Protein AF-A0A2N3XZ43-F1 (afdb_monomer_lite)

Organism: Saccharopolyspora spinosa (NCBI:txid60894)

Sequence (70 aa):
MDAHTWTPERAALTDIADILLTIRASLDAQRTGKSQKPDSMPRPTLARDRLDAADRHHRHQERVRLMLGR

Structure (mmCIF, N/CA/C/O backbone):
data_AF-A0A2N3XZ43-F1
#
_entry.id   AF-A0A2N3XZ43-F1
#
loop_
_atom_site.group_PDB
_atom_site.id
_atom_site.type_symbol
_atom_site.label_atom_id
_atom_site.label_alt_id
_atom_site.label_comp_id
_atom_site.label_asym_id
_atom_site.label_entity_id
_atom_site.label_seq_id
_atom_site.pdbx_PDB_ins_code
_atom_site.Cartn_x
_atom_site.Cartn_y
_atom_site.Cartn_z
_atom_site.occupancy
_atom_site.B_iso_or_equiv
_atom_site.auth_seq_id
_atom_site.auth_comp_id
_atom_site.auth_asym_id
_atom_si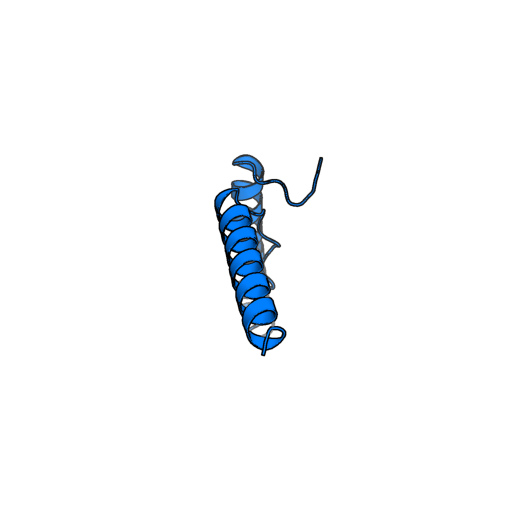te.auth_atom_id
_atom_site.pdbx_PDB_model_num
ATOM 1 N N . MET A 1 1 ? -3.344 6.744 -19.184 1.00 53.50 1 MET A N 1
ATOM 2 C CA . MET A 1 1 ? -2.257 6.649 -18.187 1.00 53.50 1 MET A CA 1
ATOM 3 C C . MET A 1 1 ? -2.545 5.451 -17.300 1.00 53.50 1 MET A C 1
ATOM 5 O O . MET A 1 1 ? -3.645 5.385 -16.771 1.00 53.50 1 MET A O 1
ATOM 9 N N . ASP A 1 2 ? -1.615 4.500 -17.193 1.00 66.12 2 ASP A N 1
ATOM 10 C CA . ASP A 1 2 ? -1.794 3.284 -16.387 1.00 66.12 2 ASP A CA 1
ATOM 11 C C . ASP A 1 2 ? -1.949 3.596 -14.894 1.00 66.12 2 ASP A C 1
ATOM 13 O O . ASP A 1 2 ? -1.129 4.308 -14.309 1.00 66.12 2 ASP A O 1
ATOM 17 N N . ALA A 1 3 ? -2.965 3.009 -14.255 1.00 59.62 3 ALA A N 1
ATOM 18 C 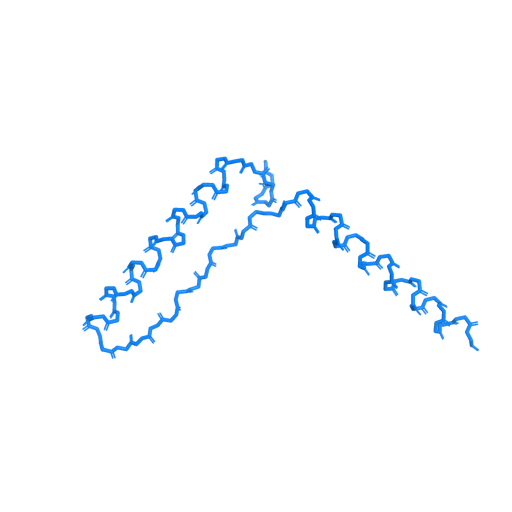CA . ALA A 1 3 ? -3.242 3.173 -12.823 1.00 59.62 3 ALA A CA 1
ATOM 19 C C . ALA A 1 3 ? -2.143 2.582 -11.912 1.00 59.62 3 ALA A C 1
ATOM 21 O O . ALA A 1 3 ? -2.164 2.774 -10.696 1.00 59.62 3 ALA A O 1
ATOM 22 N N . HIS A 1 4 ? -1.169 1.870 -12.479 1.00 66.19 4 HIS A N 1
ATOM 23 C CA . HIS A 1 4 ? -0.074 1.214 -11.755 1.00 66.19 4 HIS A CA 1
ATOM 24 C C . HIS A 1 4 ? 1.288 1.865 -12.019 1.00 66.19 4 HIS A C 1
ATOM 26 O O . HIS A 1 4 ? 2.326 1.377 -11.567 1.00 66.19 4 HIS A O 1
ATOM 32 N N . THR A 1 5 ? 1.304 2.978 -12.753 1.00 77.56 5 THR A N 1
ATOM 33 C CA . THR A 1 5 ? 2.522 3.755 -12.958 1.00 77.56 5 THR A CA 1
ATOM 34 C C . THR A 1 5 ? 2.861 4.532 -11.700 1.00 77.56 5 THR A C 1
ATOM 36 O O . THR A 1 5 ? 2.027 5.249 -11.143 1.00 77.56 5 THR A O 1
ATOM 39 N N . TRP A 1 6 ? 4.099 4.366 -11.248 1.00 82.06 6 TRP A N 1
ATOM 40 C CA . TRP A 1 6 ? 4.632 5.131 -10.139 1.00 82.06 6 TRP A CA 1
ATOM 41 C C . TRP A 1 6 ? 4.984 6.549 -10.576 1.00 82.06 6 TRP A C 1
ATOM 43 O O . TRP A 1 6 ? 5.704 6.745 -11.554 1.00 82.06 6 TRP A O 1
ATOM 53 N N . THR A 1 7 ? 4.479 7.520 -9.818 1.00 82.25 7 THR A N 1
ATOM 54 C CA . THR A 1 7 ? 4.933 8.912 -9.830 1.00 82.25 7 THR A CA 1
ATOM 55 C C . THR A 1 7 ? 5.036 9.400 -8.380 1.00 82.25 7 THR A C 1
ATOM 57 O O . THR A 1 7 ? 4.326 8.861 -7.518 1.00 82.25 7 THR A O 1
ATOM 60 N N . PRO A 1 8 ? 5.880 10.404 -8.082 1.00 82.12 8 PRO A N 1
ATOM 61 C CA . PRO A 1 8 ? 5.997 10.962 -6.735 1.00 82.12 8 PRO A CA 1
ATOM 62 C C . PRO A 1 8 ? 4.659 11.466 -6.176 1.00 82.12 8 PRO A C 1
ATOM 64 O O . PRO A 1 8 ? 4.329 11.201 -5.023 1.00 82.12 8 PRO A O 1
ATOM 67 N N . GLU A 1 9 ? 3.845 12.122 -7.006 1.00 85.62 9 GLU A N 1
ATOM 68 C CA . GLU A 1 9 ? 2.533 12.645 -6.617 1.00 85.62 9 GLU A CA 1
ATOM 69 C C . GLU A 1 9 ? 1.569 11.508 -6.275 1.00 85.62 9 GLU A C 1
ATOM 71 O O . GLU A 1 9 ? 0.865 11.566 -5.270 1.00 85.62 9 GLU A O 1
ATOM 76 N N . ARG A 1 10 ? 1.558 10.433 -7.075 1.00 83.06 10 ARG A N 1
ATOM 77 C CA . ARG A 1 10 ? 0.724 9.256 -6.796 1.00 83.06 10 ARG A CA 1
ATOM 78 C C . ARG A 1 10 ? 1.156 8.546 -5.521 1.00 83.06 10 ARG A C 1
ATOM 80 O O . ARG A 1 10 ? 0.289 8.084 -4.782 1.00 83.06 10 ARG A O 1
ATOM 87 N N . ALA A 1 11 ? 2.458 8.454 -5.257 1.00 84.19 11 ALA A N 1
ATOM 88 C CA . ALA A 1 11 ? 2.966 7.881 -4.015 1.00 84.19 11 ALA A CA 1
ATOM 89 C C . ALA A 1 11 ? 2.484 8.696 -2.805 1.00 84.19 11 ALA A C 1
ATOM 91 O O . ALA A 1 11 ? 1.847 8.134 -1.919 1.00 84.19 11 ALA A O 1
ATOM 92 N N . ALA A 1 12 ? 2.655 10.021 -2.845 1.00 85.00 12 ALA A N 1
ATOM 93 C CA . ALA A 1 12 ? 2.188 10.915 -1.788 1.00 85.00 12 ALA A CA 1
ATOM 94 C C . ALA A 1 12 ? 0.668 10.815 -1.563 1.00 85.00 12 ALA A C 1
ATOM 96 O O . ALA A 1 12 ? 0.216 10.711 -0.427 1.00 85.00 12 ALA A O 1
ATOM 97 N N . LEU A 1 13 ? -0.131 1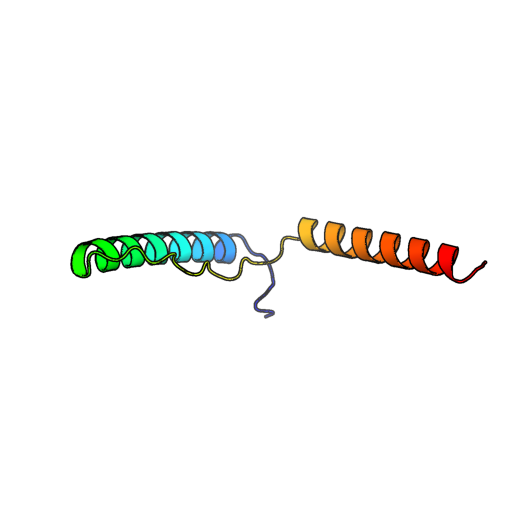0.785 -2.635 1.00 88.25 13 LEU A N 1
ATOM 98 C CA . LEU A 1 13 ? -1.586 10.622 -2.533 1.00 88.25 13 LEU A CA 1
ATOM 99 C C . LEU A 1 13 ? -1.991 9.255 -1.964 1.00 88.25 13 LEU A C 1
ATOM 101 O O . LEU A 1 13 ? -2.965 9.173 -1.219 1.00 88.25 13 LEU A O 1
ATOM 105 N N . THR A 1 14 ? -1.248 8.195 -2.290 1.00 87.94 14 THR A N 1
ATOM 106 C CA . THR A 1 14 ? -1.485 6.851 -1.738 1.00 87.94 14 THR A CA 1
ATOM 107 C C . THR A 1 14 ? -1.194 6.828 -0.238 1.00 87.94 14 THR A C 1
ATOM 109 O O . THR A 1 14 ? -2.007 6.321 0.529 1.00 87.94 14 THR A O 1
ATOM 112 N N . ASP A 1 15 ? -0.088 7.439 0.194 1.00 86.31 15 ASP A N 1
ATOM 113 C CA . ASP A 1 15 ? 0.268 7.528 1.613 1.00 86.31 15 ASP A CA 1
ATOM 114 C C . ASP A 1 15 ? -0.746 8.377 2.400 1.00 86.31 15 ASP A C 1
ATOM 116 O O . ASP A 1 15 ? -1.173 7.984 3.486 1.00 86.31 15 ASP A O 1
ATOM 120 N N . ILE A 1 16 ? -1.207 9.503 1.839 1.00 89.69 16 ILE A N 1
ATOM 121 C CA . ILE A 1 16 ? -2.280 10.315 2.438 1.00 89.69 16 ILE A CA 1
ATOM 122 C C . ILE A 1 16 ? -3.565 9.489 2.584 1.00 89.69 16 ILE A C 1
ATOM 124 O O . ILE A 1 16 ? -4.208 9.530 3.634 1.00 89.69 16 ILE A O 1
ATOM 128 N N . ALA A 1 17 ? -3.943 8.723 1.560 1.00 89.50 17 ALA A N 1
ATOM 129 C CA . ALA A 1 17 ? -5.133 7.882 1.611 1.00 89.50 17 ALA A CA 1
ATOM 130 C C . ALA A 1 17 ? -5.029 6.787 2.690 1.00 89.50 17 ALA A C 1
ATOM 132 O O . ALA A 1 17 ? -5.983 6.601 3.447 1.00 89.50 17 ALA A O 1
ATOM 133 N N . ASP A 1 18 ? -3.875 6.127 2.831 1.00 88.38 18 ASP A N 1
ATOM 134 C CA . ASP A 1 18 ? -3.627 5.139 3.894 1.00 88.38 18 ASP A CA 1
ATOM 135 C C . ASP A 1 18 ? -3.751 5.759 5.300 1.00 88.38 18 ASP A C 1
ATOM 137 O O . ASP A 1 18 ? -4.354 5.167 6.206 1.00 88.38 18 ASP A O 1
ATOM 141 N N . ILE A 1 19 ? -3.238 6.981 5.488 1.00 90.44 19 ILE A N 1
ATOM 142 C CA . ILE A 1 19 ? -3.377 7.727 6.749 1.00 90.44 19 ILE A CA 1
ATOM 143 C C . ILE A 1 19 ? -4.857 7.994 7.050 1.00 90.44 19 ILE A C 1
ATOM 145 O O . ILE A 1 19 ? -5.323 7.716 8.157 1.00 90.44 19 ILE A O 1
ATOM 149 N N . LEU A 1 20 ? -5.619 8.484 6.069 1.00 92.88 20 LEU A N 1
ATOM 150 C CA . LEU A 1 20 ? -7.046 8.774 6.241 1.00 92.88 20 LEU A CA 1
ATOM 151 C C . LEU A 1 20 ? -7.866 7.511 6.534 1.00 92.88 20 LEU A C 1
ATOM 153 O O . LEU A 1 20 ? -8.753 7.543 7.390 1.00 92.88 20 LEU A O 1
ATOM 157 N N . LEU A 1 21 ? -7.554 6.388 5.882 1.00 91.50 21 LEU A N 1
ATOM 158 C CA . LEU A 1 21 ? -8.195 5.098 6.152 1.00 91.50 21 LEU A CA 1
ATOM 159 C C . LEU A 1 21 ? -7.908 4.608 7.572 1.00 91.50 21 LEU A C 1
ATOM 161 O O . LEU A 1 21 ? -8.810 4.109 8.245 1.00 91.50 21 LEU A O 1
ATOM 165 N N . THR A 1 22 ? -6.684 4.811 8.055 1.00 89.62 22 THR A N 1
ATOM 166 C CA . THR A 1 22 ? -6.297 4.469 9.428 1.00 89.62 22 THR A CA 1
ATOM 167 C C . THR A 1 22 ? -7.040 5.323 10.451 1.00 89.62 22 THR A C 1
ATOM 169 O O . THR A 1 22 ? -7.576 4.793 11.427 1.00 89.62 22 THR A O 1
ATOM 172 N N . ILE A 1 23 ? -7.135 6.636 10.217 1.00 90.94 23 ILE A N 1
ATOM 173 C CA . ILE A 1 23 ? -7.898 7.549 11.079 1.00 90.94 23 ILE A CA 1
ATOM 174 C C . ILE A 1 23 ? -9.367 7.126 11.118 1.00 90.94 23 ILE A C 1
ATOM 176 O O . ILE A 1 23 ? -9.937 6.993 12.200 1.00 90.94 23 ILE A O 1
ATOM 180 N N . ARG A 1 24 ? -9.969 6.848 9.956 1.00 90.31 24 ARG A N 1
ATOM 181 C CA . ARG A 1 24 ? -11.355 6.379 9.868 1.00 90.31 24 ARG A CA 1
ATOM 182 C C . ARG A 1 24 ? -11.565 5.084 10.651 1.00 90.31 24 ARG A C 1
ATOM 184 O O . ARG A 1 24 ? -12.485 5.019 11.458 1.00 90.31 24 ARG A O 1
ATOM 191 N N . ALA A 1 25 ? -10.707 4.085 10.452 1.00 88.69 25 ALA A N 1
ATOM 192 C CA . ALA A 1 25 ? -10.810 2.811 11.159 1.00 88.69 25 ALA A CA 1
ATOM 193 C C . ALA A 1 25 ? -10.674 2.980 12.682 1.00 88.69 25 ALA A C 1
ATOM 195 O O . ALA A 1 25 ? -11.387 2.325 13.438 1.00 88.69 25 ALA A O 1
ATOM 196 N N . SER A 1 26 ? -9.811 3.893 13.138 1.00 88.44 26 SER A N 1
ATOM 197 C CA . SER A 1 26 ? -9.676 4.235 14.559 1.00 88.44 26 SER A CA 1
ATOM 198 C C . SER A 1 26 ? -10.952 4.871 15.120 1.00 88.44 26 SER A C 1
ATOM 200 O O . SER A 1 26 ? -11.433 4.460 16.176 1.00 88.44 26 SER A O 1
ATOM 202 N N . LEU A 1 27 ? -11.549 5.825 14.399 1.00 91.31 27 LEU A N 1
ATOM 203 C CA . LEU A 1 27 ? -12.809 6.461 14.795 1.00 91.31 27 LEU A CA 1
ATOM 204 C C . LEU A 1 27 ? -13.976 5.463 14.825 1.00 91.31 27 LEU A C 1
ATOM 206 O O . LEU A 1 27 ? -14.758 5.451 15.776 1.00 91.31 27 LEU A O 1
ATOM 210 N N . ASP A 1 28 ? -14.067 4.585 13.826 1.00 89.00 28 ASP A N 1
ATOM 211 C CA . ASP A 1 28 ? -15.087 3.535 13.773 1.00 89.00 28 ASP A CA 1
ATOM 212 C C . ASP A 1 28 ? -14.900 2.514 14.910 1.00 89.00 28 ASP A C 1
ATOM 214 O O . ASP A 1 28 ? -15.881 2.087 15.529 1.00 89.00 28 ASP A O 1
ATOM 218 N N . ALA A 1 29 ? -13.655 2.177 15.261 1.00 88.38 29 ALA A N 1
ATOM 219 C CA . ALA A 1 29 ? -13.353 1.314 16.399 1.00 88.38 29 ALA A CA 1
ATOM 220 C C . ALA A 1 29 ? -13.740 1.958 17.739 1.00 88.38 29 ALA A C 1
ATOM 222 O O . ALA A 1 29 ? -14.306 1.278 18.593 1.00 88.38 29 ALA A O 1
ATOM 223 N N . GLN A 1 30 ? -13.511 3.264 17.915 1.00 88.00 30 GLN A N 1
ATOM 224 C CA . GLN A 1 30 ? -13.967 4.003 19.101 1.00 88.00 30 GLN A CA 1
ATOM 225 C C . GLN A 1 30 ? -15.497 4.047 19.193 1.00 88.00 30 GLN A C 1
ATOM 227 O O . GLN A 1 30 ? -16.055 3.903 20.278 1.00 88.00 30 GLN A O 1
ATOM 232 N N . ARG A 1 31 ? -16.187 4.205 18.057 1.00 88.44 31 ARG A N 1
ATOM 233 C CA . ARG A 1 31 ? -17.654 4.259 18.005 1.00 88.44 31 ARG A CA 1
ATOM 234 C C . ARG A 1 31 ? -18.313 2.907 18.278 1.00 88.44 31 ARG A C 1
ATOM 236 O O . ARG A 1 31 ? -19.369 2.857 18.900 1.00 88.44 31 ARG A O 1
ATOM 243 N N . THR A 1 32 ? -17.745 1.825 17.753 1.00 87.00 32 THR A N 1
ATOM 244 C CA . THR A 1 32 ? -18.381 0.494 17.752 1.00 87.00 32 THR A CA 1
ATOM 245 C C . THR A 1 32 ? -17.795 -0.471 18.781 1.00 87.00 32 THR A C 1
ATOM 247 O O . THR A 1 32 ? -18.368 -1.536 19.010 1.00 87.00 32 THR A O 1
ATOM 250 N N . GLY A 1 33 ? -16.647 -0.136 19.377 1.00 83.69 33 GLY A N 1
ATOM 251 C CA . GLY A 1 33 ? -15.888 -1.012 20.271 1.00 83.69 33 GLY A CA 1
ATOM 252 C C . GLY A 1 33 ? -15.216 -2.198 19.567 1.00 83.69 33 GLY A C 1
ATOM 253 O O . GLY A 1 33 ? -14.649 -3.060 20.235 1.00 83.69 33 GLY A O 1
ATOM 254 N N . LYS A 1 34 ? -15.282 -2.279 18.231 1.00 80.69 34 LYS A N 1
ATOM 255 C CA . LYS A 1 34 ? -14.714 -3.378 17.440 1.00 80.69 34 LYS A CA 1
ATOM 256 C C . LYS A 1 34 ? -13.550 -2.867 16.603 1.00 80.69 34 LYS A C 1
ATOM 258 O O . LYS A 1 34 ? -13.713 -1.974 15.780 1.00 80.69 34 LYS A O 1
ATOM 263 N N . SER A 1 35 ? -12.373 -3.455 16.799 1.00 76.06 35 SER A N 1
ATOM 264 C CA . SER A 1 35 ? -11.210 -3.151 15.966 1.00 76.06 35 SER A CA 1
ATOM 265 C C . SER A 1 35 ? -11.406 -3.737 14.566 1.00 76.06 35 SER A C 1
ATOM 267 O O . SER A 1 35 ? -11.593 -4.946 14.418 1.00 76.06 35 SER A O 1
ATOM 269 N N . GLN A 1 36 ? -11.353 -2.883 13.546 1.00 73.44 36 GLN A N 1
ATOM 270 C CA . GLN A 1 36 ? -11.322 -3.281 12.143 1.00 73.44 36 GLN A CA 1
ATOM 271 C C . GLN A 1 36 ? -9.976 -2.862 11.555 1.00 73.44 36 GLN A C 1
ATOM 273 O O . GLN A 1 36 ? -9.566 -1.709 11.691 1.00 73.44 36 GLN A O 1
ATOM 278 N N . LYS A 1 37 ? -9.274 -3.797 10.907 1.00 77.62 37 LYS A N 1
ATOM 279 C CA . LYS A 1 37 ? -8.070 -3.451 10.148 1.00 77.62 37 LYS A CA 1
ATOM 280 C C . LYS A 1 37 ? -8.501 -2.756 8.851 1.00 77.62 37 LYS A C 1
ATOM 282 O O . LYS A 1 37 ? -9.306 -3.342 8.127 1.00 77.62 37 LYS A O 1
ATOM 287 N N . PRO A 1 38 ? -8.024 -1.533 8.566 1.00 79.25 38 PRO A N 1
ATOM 288 C CA . PRO A 1 38 ? -8.284 -0.890 7.286 1.00 79.25 38 PRO A CA 1
ATOM 289 C C . PRO A 1 38 ? -7.581 -1.667 6.167 1.00 79.25 38 PRO A C 1
ATOM 291 O O . PRO A 1 38 ? -6.418 -2.044 6.319 1.00 79.25 38 PRO A O 1
ATOM 294 N N . ASP A 1 39 ? -8.276 -1.889 5.051 1.00 78.75 39 ASP A N 1
ATOM 295 C CA . ASP A 1 39 ? -7.638 -2.369 3.825 1.00 78.75 39 ASP A CA 1
ATOM 296 C C . ASP A 1 39 ? -6.746 -1.2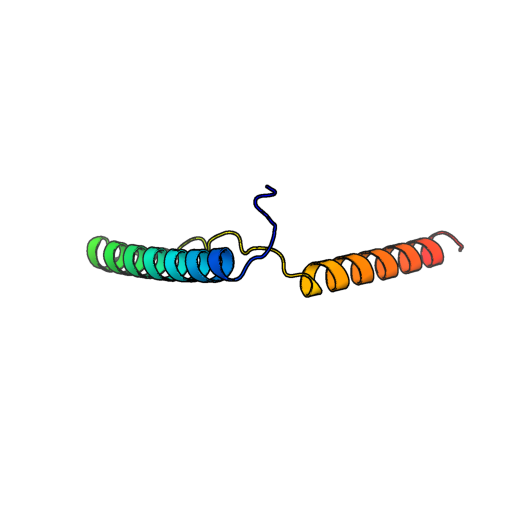61 3.264 1.00 78.75 39 ASP A C 1
ATOM 298 O O . ASP A 1 39 ? -7.193 -0.129 3.072 1.00 78.75 39 ASP A O 1
ATOM 302 N N . SER A 1 40 ? -5.473 -1.579 3.034 1.00 74.31 40 SER A N 1
ATOM 303 C CA . SER A 1 40 ? -4.499 -0.630 2.493 1.00 74.31 40 SER A CA 1
ATOM 304 C C . SER A 1 40 ? -4.777 -0.315 1.026 1.00 74.31 40 SER A C 1
ATOM 306 O O . SER A 1 40 ? -5.227 -1.172 0.261 1.00 74.31 40 SER A O 1
ATOM 308 N N . MET A 1 41 ? -4.445 0.904 0.608 1.00 78.50 41 MET A N 1
ATOM 309 C CA . MET A 1 41 ? -4.570 1.303 -0.788 1.00 78.50 41 MET A CA 1
ATOM 310 C C . MET A 1 41 ? -3.583 0.532 -1.680 1.00 78.50 41 MET A C 1
ATOM 312 O O . MET A 1 41 ? -2.447 0.261 -1.273 1.00 78.50 41 MET A O 1
ATOM 316 N N . PRO A 1 42 ? -3.972 0.194 -2.926 1.00 77.88 42 PRO A N 1
ATOM 317 C CA . PRO A 1 42 ? -3.071 -0.456 -3.867 1.00 77.88 42 PRO A CA 1
ATOM 318 C C . PRO A 1 42 ? -1.893 0.470 -4.181 1.00 77.88 42 PRO A C 1
ATOM 320 O O . PRO A 1 42 ? -2.063 1.539 -4.775 1.00 77.88 42 PRO A O 1
ATOM 323 N N . ARG A 1 43 ? -0.687 0.057 -3.778 1.00 75.69 43 ARG A N 1
ATOM 324 C CA . ARG A 1 43 ? 0.515 0.872 -3.961 1.00 75.69 43 ARG A CA 1
ATOM 325 C C . ARG A 1 43 ? 0.964 0.888 -5.427 1.00 75.69 43 ARG A C 1
ATOM 327 O O . ARG A 1 43 ? 0.944 -0.154 -6.086 1.00 75.69 43 ARG A O 1
ATOM 334 N N . PRO A 1 44 ? 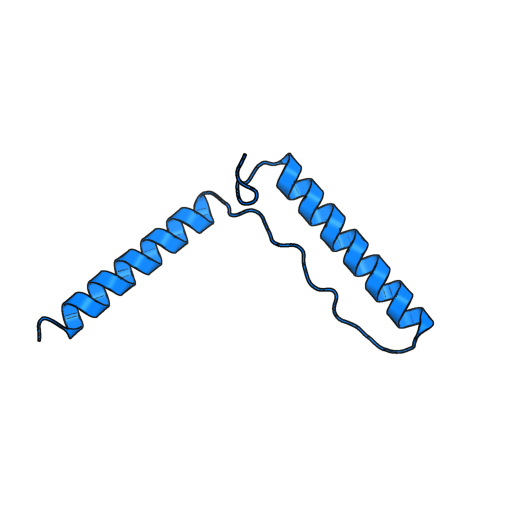1.389 2.051 -5.954 1.00 77.94 44 PRO A N 1
ATOM 335 C CA . PRO A 1 44 ? 1.960 2.125 -7.290 1.00 77.94 44 PRO A CA 1
ATOM 336 C C . PRO A 1 44 ? 3.256 1.310 -7.366 1.00 77.94 44 PRO A C 1
ATOM 338 O O . PRO A 1 44 ? 4.099 1.388 -6.475 1.00 77.94 44 PRO A O 1
ATOM 341 N N . THR A 1 45 ? 3.426 0.547 -8.444 1.00 76.31 45 THR A N 1
ATOM 342 C CA . THR A 1 45 ? 4.567 -0.360 -8.609 1.00 76.31 45 THR A CA 1
ATOM 343 C C . THR A 1 45 ? 5.833 0.424 -8.945 1.00 76.31 45 THR A C 1
ATOM 345 O O . THR A 1 45 ? 5.890 1.068 -10.000 1.00 76.31 45 THR A O 1
ATOM 348 N N . LEU A 1 46 ? 6.860 0.352 -8.092 1.00 77.81 46 LEU A N 1
ATOM 349 C CA . LEU A 1 46 ? 8.139 1.019 -8.343 1.00 77.81 46 LEU A CA 1
ATOM 350 C C . LEU A 1 46 ? 8.863 0.379 -9.534 1.00 77.81 46 LEU A C 1
ATOM 352 O O . LEU A 1 46 ? 8.692 -0.804 -9.829 1.00 77.81 46 LEU A O 1
ATOM 356 N N . ALA A 1 47 ? 9.749 1.138 -10.187 1.00 74.62 47 ALA A N 1
ATOM 357 C CA . ALA A 1 47 ? 10.629 0.590 -11.224 1.00 74.62 47 ALA A CA 1
ATOM 358 C C . ALA A 1 47 ? 11.479 -0.580 -10.692 1.00 74.62 47 ALA A C 1
ATOM 360 O O . ALA A 1 47 ? 11.658 -1.580 -11.383 1.00 74.62 47 ALA A O 1
ATOM 361 N N . ARG A 1 48 ? 11.928 -0.488 -9.432 1.00 79.12 48 ARG A N 1
ATOM 362 C CA . ARG A 1 48 ? 12.639 -1.568 -8.739 1.00 79.12 48 ARG A CA 1
ATOM 363 C C . ARG A 1 48 ? 11.778 -2.818 -8.572 1.00 79.12 48 ARG A C 1
ATOM 365 O O . ARG A 1 48 ? 12.240 -3.902 -8.897 1.00 79.12 48 ARG A O 1
ATOM 372 N N . ASP A 1 49 ? 10.528 -2.670 -8.141 1.00 81.69 49 ASP A N 1
ATOM 373 C CA . ASP A 1 49 ? 9.626 -3.811 -7.942 1.00 81.69 49 ASP A CA 1
ATOM 374 C C . ASP A 1 49 ? 9.359 -4.550 -9.258 1.00 81.69 49 ASP A C 1
ATOM 376 O O . ASP A 1 49 ? 9.258 -5.776 -9.284 1.00 81.69 49 ASP A O 1
ATOM 380 N N . ARG A 1 50 ? 9.294 -3.809 -10.374 1.00 76.69 50 ARG A N 1
ATOM 381 C CA . ARG A 1 50 ? 9.166 -4.390 -11.718 1.00 76.69 50 ARG A CA 1
ATOM 382 C C . ARG A 1 50 ? 10.401 -5.208 -12.103 1.00 76.69 50 ARG A C 1
ATOM 384 O O . ARG A 1 50 ? 10.247 -6.295 -12.654 1.00 76.69 50 ARG A O 1
ATOM 391 N N . LEU A 1 51 ? 11.603 -4.714 -11.793 1.00 81.75 51 LEU A N 1
ATOM 392 C CA . LEU A 1 51 ? 12.858 -5.440 -12.023 1.00 81.75 51 LEU A CA 1
ATOM 393 C C . LEU A 1 51 ? 12.946 -6.698 -11.152 1.00 81.75 51 LEU A C 1
ATOM 395 O O . LEU A 1 51 ? 13.232 -7.776 -11.666 1.00 81.75 51 LEU A O 1
ATOM 399 N N . ASP A 1 52 ? 12.622 -6.585 -9.863 1.00 86.38 52 ASP A N 1
ATOM 400 C CA . ASP A 1 52 ? 12.621 -7.717 -8.933 1.00 86.38 52 ASP A CA 1
ATOM 401 C C . ASP A 1 52 ? 11.596 -8.788 -9.350 1.00 86.38 52 ASP A C 1
ATOM 403 O O . ASP A 1 52 ? 11.863 -9.988 -9.243 1.00 86.38 52 ASP A O 1
ATOM 407 N N . ALA A 1 53 ? 10.426 -8.383 -9.856 1.00 84.81 53 ALA A N 1
ATOM 408 C CA . ALA A 1 53 ? 9.419 -9.301 -10.385 1.00 84.81 53 ALA A CA 1
ATOM 409 C C . ALA A 1 53 ? 9.902 -10.027 -11.651 1.00 84.81 53 ALA A C 1
ATOM 411 O O . ALA A 1 53 ? 9.741 -11.247 -11.753 1.00 84.81 53 ALA A O 1
ATOM 412 N N . ALA A 1 54 ? 10.526 -9.304 -12.586 1.00 86.50 54 ALA A N 1
ATOM 413 C CA . ALA A 1 54 ? 11.091 -9.888 -13.800 1.00 86.50 54 ALA A CA 1
ATOM 414 C C . ALA A 1 54 ? 12.206 -10.894 -13.477 1.00 86.50 54 ALA A C 1
ATOM 416 O O . ALA A 1 54 ? 12.224 -11.996 -14.025 1.00 86.50 54 ALA A O 1
ATOM 417 N N . ASP A 1 55 ? 13.086 -10.558 -12.534 1.00 90.31 55 ASP A N 1
ATOM 418 C CA . ASP A 1 55 ? 14.182 -11.431 -12.122 1.00 90.31 55 ASP A CA 1
ATOM 419 C C . ASP A 1 55 ? 13.672 -12.700 -11.417 1.00 90.31 55 ASP A C 1
ATOM 421 O O . ASP A 1 55 ? 14.085 -13.816 -11.737 1.00 90.31 55 ASP A O 1
ATOM 425 N N . ARG A 1 56 ? 12.681 -12.580 -10.521 1.00 89.56 56 ARG A N 1
ATOM 426 C CA . ARG A 1 56 ? 12.023 -13.755 -9.915 1.00 89.56 56 ARG A CA 1
ATOM 427 C C . ARG A 1 56 ? 11.390 -14.661 -10.965 1.00 89.56 56 ARG A C 1
ATOM 429 O O . ARG A 1 56 ? 11.515 -15.882 -10.860 1.00 89.56 56 ARG A O 1
ATOM 436 N N . HIS A 1 57 ? 10.721 -14.077 -11.956 1.00 90.06 57 HIS A N 1
ATOM 437 C CA . HIS A 1 57 ? 10.113 -14.825 -13.050 1.00 90.06 57 HIS A CA 1
ATOM 438 C C . HIS A 1 57 ? 11.174 -15.550 -13.888 1.00 90.06 57 HIS A C 1
ATOM 440 O O . HIS A 1 57 ? 11.029 -16.740 -14.159 1.00 90.06 57 HIS A O 1
ATOM 446 N N . HIS A 1 58 ? 12.284 -14.883 -14.210 1.00 90.88 58 HIS A N 1
ATOM 447 C CA . HIS A 1 58 ? 13.399 -15.489 -14.934 1.00 90.88 58 HIS A CA 1
ATOM 448 C C . HIS A 1 58 ? 14.012 -16.670 -14.165 1.00 90.88 58 HIS A C 1
ATOM 450 O O . HIS A 1 58 ? 14.110 -17.777 -14.695 1.00 90.88 58 HIS A O 1
ATOM 456 N N . ARG A 1 59 ? 14.314 -16.493 -12.872 1.00 92.56 59 ARG A N 1
ATOM 457 C CA . ARG A 1 59 ? 14.814 -17.585 -12.017 1.00 92.56 59 ARG A CA 1
ATOM 458 C C . ARG A 1 59 ? 13.826 -18.744 -11.900 1.00 92.56 59 ARG A C 1
ATOM 460 O O . ARG A 1 59 ? 14.236 -19.890 -11.723 1.00 92.56 59 ARG A O 1
ATOM 467 N N . HIS A 1 60 ? 12.525 -18.462 -11.931 1.00 90.94 60 HIS A N 1
ATOM 468 C CA . HIS A 1 60 ? 11.499 -19.499 -11.928 1.00 90.94 60 HIS A CA 1
ATOM 469 C C . HIS A 1 60 ? 11.514 -20.301 -13.234 1.00 90.94 60 HIS A C 1
ATOM 471 O O . HIS A 1 60 ? 11.534 -21.529 -13.174 1.00 90.94 60 HIS A O 1
ATOM 477 N N . GLN A 1 61 ? 11.587 -19.632 -14.387 1.00 93.50 61 GLN A N 1
ATOM 478 C CA . GLN A 1 61 ? 11.693 -20.290 -15.692 1.00 93.50 61 GLN A CA 1
ATOM 479 C C . GLN A 1 61 ? 12.939 -21.169 -15.794 1.00 93.50 61 GLN A C 1
ATOM 481 O O . GLN A 1 61 ? 12.827 -22.325 -16.193 1.00 93.50 61 GLN A O 1
ATOM 486 N N . GLU A 1 62 ? 14.099 -20.667 -15.368 1.00 92.31 62 GLU A N 1
ATOM 487 C CA . GLU A 1 62 ? 15.344 -21.445 -15.342 1.00 92.31 62 GLU A CA 1
ATOM 488 C C . GLU A 1 62 ? 15.209 -22.692 -14.460 1.00 92.31 62 GLU A C 1
ATOM 490 O O . GLU A 1 62 ? 15.599 -23.793 -14.846 1.00 92.31 62 GLU A O 1
ATOM 495 N N . ARG A 1 63 ? 14.566 -22.561 -13.295 1.00 91.31 63 ARG A N 1
ATOM 496 C CA . ARG A 1 63 ? 14.319 -23.696 -12.399 1.00 91.31 63 ARG A CA 1
ATOM 497 C C . ARG A 1 63 ? 13.400 -24.740 -13.029 1.00 91.31 63 ARG A C 1
ATOM 499 O O . ARG A 1 63 ? 13.693 -25.927 -12.949 1.00 91.31 63 ARG A O 1
ATOM 506 N N . VAL A 1 64 ? 12.305 -24.307 -13.652 1.00 92.50 64 VAL A N 1
ATOM 507 C CA . VAL A 1 64 ? 11.370 -25.194 -14.360 1.00 92.50 64 VAL A CA 1
ATOM 508 C C . VAL A 1 64 ? 12.071 -25.882 -15.531 1.00 92.50 64 VAL A C 1
ATOM 510 O O . VAL A 1 64 ? 11.932 -27.090 -15.698 1.00 92.50 64 VAL A O 1
ATOM 513 N N . ARG A 1 65 ? 12.892 -25.149 -16.290 1.00 92.00 65 ARG A N 1
ATOM 514 C CA . ARG A 1 65 ? 13.699 -25.695 -17.385 1.00 92.00 65 ARG A CA 1
ATOM 515 C C . ARG A 1 65 ? 14.647 -26.791 -16.904 1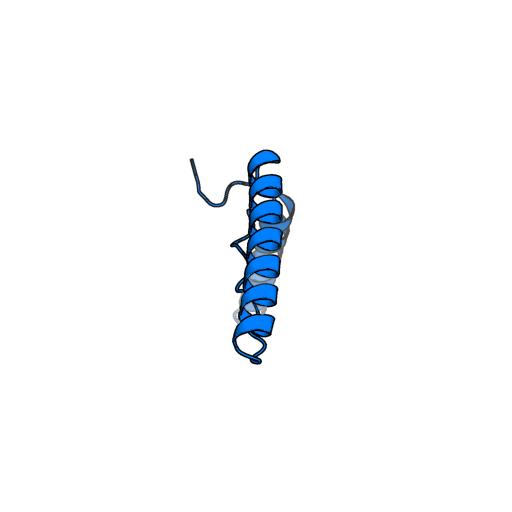.00 92.00 65 ARG A C 1
ATOM 517 O O . ARG A 1 65 ? 14.714 -27.839 -17.535 1.00 92.00 65 ARG A O 1
ATOM 524 N N . LEU A 1 66 ? 15.342 -26.581 -15.786 1.00 90.88 66 LEU A N 1
ATOM 525 C CA . LEU A 1 66 ? 16.219 -27.593 -15.187 1.00 90.88 66 LEU A CA 1
ATOM 526 C C . LEU A 1 66 ? 15.449 -28.826 -14.688 1.00 90.88 66 LEU A C 1
ATOM 528 O O . LEU A 1 66 ? 15.978 -29.931 -14.753 1.00 90.88 66 LEU A O 1
ATOM 532 N N . MET A 1 67 ? 14.214 -28.658 -14.204 1.00 86.00 67 MET A N 1
ATOM 533 C CA . MET A 1 67 ? 13.369 -29.782 -13.778 1.00 86.00 67 MET A CA 1
ATOM 534 C C . MET A 1 67 ? 12.804 -30.590 -14.953 1.00 86.00 67 MET A C 1
ATOM 536 O O . MET A 1 67 ? 12.655 -31.797 -14.822 1.00 86.00 67 MET A O 1
ATOM 540 N N . LEU A 1 68 ? 12.483 -29.936 -16.074 1.00 86.62 68 LEU A N 1
ATOM 541 C CA . LEU A 1 68 ? 11.918 -30.571 -17.275 1.00 86.62 68 LEU A CA 1
ATOM 542 C C . LEU A 1 68 ? 12.980 -31.105 -18.248 1.00 86.62 68 LEU A C 1
ATOM 544 O O . LEU A 1 68 ? 12.657 -31.878 -19.141 1.00 86.62 68 LEU A O 1
ATOM 548 N N . GLY A 1 69 ? 14.232 -30.663 -18.114 1.00 72.88 69 GLY A N 1
ATOM 549 C CA . GLY A 1 69 ? 15.373 -31.154 -18.891 1.00 72.88 69 GLY A CA 1
ATOM 550 C C . GLY A 1 69 ? 16.028 -32.417 -18.320 1.00 72.88 69 GLY A C 1
ATOM 551 O O . GLY A 1 69 ? 17.142 -32.743 -18.730 1.00 72.88 69 GLY A O 1
ATOM 552 N N . ARG A 1 70 ? 15.377 -33.082 -17.360 1.00 52.34 70 ARG A N 1
ATOM 553 C CA . ARG A 1 70 ? 15.782 -34.351 -16.747 1.00 52.34 70 ARG A CA 1
ATOM 554 C C . ARG A 1 70 ? 14.772 -35.434 -17.103 1.00 52.34 70 ARG A C 1
ATOM 556 O O . ARG A 1 70 ? 15.215 -36.595 -17.222 1.00 52.34 70 ARG A O 1
#

Foldseek 3Di:
DDPQADDPVQQVVQVVVQVVQVVVQVVVCVVPVDRDDGDGDDHRQDPVNVVVVVVVVVVVVVVVCVVVVD

Secondary structure (DSSP, 8-state):
--TTB--HHHHHHHHHHHHHHHHHHHHHHHHHS---PPPPP-PPBPHHHHHHHHHHHHHHHHHHHHHHT-

Radius of gyration: 19.44 Å; chains: 1; bounding box: 35×47×39 Å

pLDDT: mean 83.24, std 8.8, range [52.34, 93.5]